Protein AF-A0A229HN25-F1 (afdb_monomer_lite)

pLDDT: mean 77.45, std 16.0, range [42.97, 96.44]

Secondary structure (DSSP, 8-state):
--------SSTTS-----TT------TTTTTTTTTHHHHHHHHHHHHHHHHHHHHHHHHHHHTSHHHHHHHHH-HHHHHHHHS--TT-TTHHHHS-HHHHHHHHHHHHHHHHHHHHHHHHHHHHHHHHHHH---PPP--PPP---HHHHHHHHHHHTT-

Sequence (159 aa):
MRSRTNRVRSAWAGSGLSWARAPNLQPVAVRGLGGTAGAALLPALLLAQAGPAIADRYEAADASPAFRHAAAQHPHDLAEVHHPDLNDTAFLDRLDPALARPFLDGFGHALDQVMLTAGGIVALAFLILLGLKQVSLRTEPPTEPPASRAGRDLGEAVR

Radius of gyration: 32.33 Å; chains: 1; bounding box: 73×68×78 Å

Foldseek 3Di:
DDDDDDPDDPPPPPDPPPVVDDPDPDPCPPVVCPDVVVVVVLVVQLVVQLVVLLVVLVVVLVPDPVLVVLCVVCVVLVVCVVVPDPVDPCSLVVHDPSSNVSSVRSSVVSNVVSVVVSVVVVVVVVVVVVVDDDDPDDPDDPPPPPVRVVVVVVVVVVD

Structure (mmCIF, N/CA/C/O backbone):
data_AF-A0A229HN25-F1
#
_entry.id   AF-A0A229HN25-F1
#
loop_
_atom_site.group_PDB
_atom_site.id
_atom_site.type_symbol
_atom_site.label_atom_id
_atom_site.label_alt_id
_atom_site.label_comp_id
_atom_site.label_asym_id
_atom_site.label_entity_id
_atom_site.label_seq_id
_atom_site.pdbx_PDB_ins_code
_atom_site.Cartn_x
_atom_site.Cartn_y
_atom_site.Cartn_z
_atom_site.occupancy
_atom_site.B_iso_or_equiv
_atom_site.auth_seq_id
_atom_site.auth_comp_id
_atom_site.auth_asym_id
_atom_site.auth_atom_id
_atom_site.pdbx_PDB_model_num
AT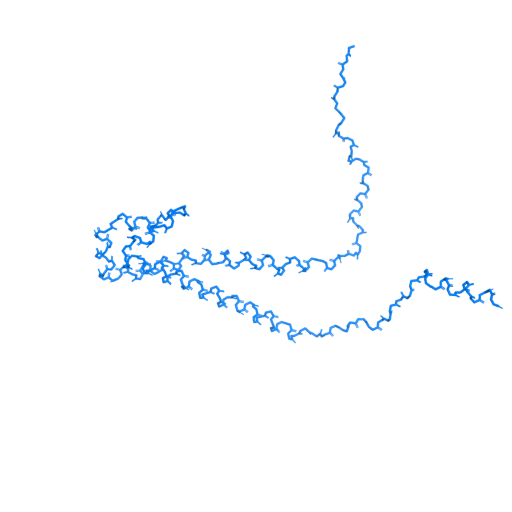OM 1 N N . MET A 1 1 ? 27.817 51.201 37.644 1.00 42.97 1 MET A N 1
ATOM 2 C CA . MET A 1 1 ? 27.706 50.724 36.245 1.00 42.97 1 MET A CA 1
ATOM 3 C C . MET A 1 1 ? 26.707 49.576 36.181 1.00 42.97 1 MET A C 1
ATOM 5 O O . MET A 1 1 ? 26.565 48.845 37.146 1.00 42.97 1 MET A O 1
ATOM 9 N N . ARG A 1 2 ? 25.940 49.517 35.094 1.00 51.38 2 ARG A N 1
ATOM 10 C CA . ARG A 1 2 ? 24.642 48.849 34.916 1.00 51.38 2 ARG A CA 1
ATOM 11 C C . ARG A 1 2 ? 24.802 47.509 34.175 1.00 51.38 2 ARG A C 1
ATOM 13 O O . ARG A 1 2 ? 25.407 47.519 33.117 1.00 51.38 2 ARG A O 1
ATOM 20 N N . SER A 1 3 ? 24.177 46.425 34.646 1.00 53.78 3 SER A N 1
ATOM 21 C CA . SER A 1 3 ? 23.478 45.392 33.834 1.00 53.78 3 SER A CA 1
ATOM 22 C C . SER A 1 3 ? 22.688 44.513 34.830 1.00 53.78 3 SER A C 1
ATOM 24 O O . SER A 1 3 ? 23.247 44.093 35.832 1.00 53.78 3 SER A O 1
ATOM 26 N N . ARG A 1 4 ? 21.355 44.347 34.831 1.00 64.38 4 ARG A N 1
ATOM 27 C CA . ARG A 1 4 ? 20.388 43.986 33.777 1.00 64.38 4 ARG A CA 1
ATOM 28 C C . ARG A 1 4 ? 20.913 42.873 32.878 1.00 64.38 4 ARG A C 1
ATOM 30 O O . ARG A 1 4 ? 21.459 43.165 31.827 1.00 64.38 4 ARG A O 1
ATOM 37 N N . THR A 1 5 ? 20.696 41.626 33.300 1.00 62.78 5 THR A N 1
ATOM 38 C CA . THR A 1 5 ? 20.102 40.517 32.518 1.00 62.78 5 THR A CA 1
ATOM 39 C C . THR A 1 5 ? 20.300 39.199 33.276 1.00 62.78 5 THR A C 1
ATOM 41 O O . THR A 1 5 ? 21.388 38.654 33.260 1.00 62.78 5 THR A O 1
ATOM 44 N N . ASN A 1 6 ? 19.267 38.695 33.963 1.00 51.25 6 ASN A N 1
ATOM 45 C CA . ASN A 1 6 ? 18.820 37.296 33.826 1.00 51.25 6 ASN A CA 1
ATOM 46 C C . ASN A 1 6 ? 17.538 37.062 34.651 1.00 51.25 6 ASN A C 1
ATOM 48 O O . ASN A 1 6 ? 17.543 36.476 35.731 1.00 51.25 6 ASN A O 1
ATOM 52 N N . ARG A 1 7 ? 16.415 37.590 34.158 1.00 57.19 7 ARG A N 1
ATOM 53 C CA . ARG A 1 7 ? 15.076 37.355 34.712 1.00 57.19 7 ARG A CA 1
ATOM 54 C C . ARG A 1 7 ? 14.380 36.300 33.851 1.00 57.19 7 ARG A C 1
ATOM 56 O O . ARG A 1 7 ? 13.485 36.659 33.102 1.00 57.19 7 ARG A O 1
ATOM 63 N N . VAL A 1 8 ? 14.805 35.034 33.902 1.00 55.31 8 VAL A N 1
ATOM 64 C CA . VAL A 1 8 ? 14.064 33.952 33.209 1.00 55.31 8 VAL A CA 1
ATOM 65 C C . VAL A 1 8 ? 14.115 32.572 33.893 1.00 55.31 8 VAL A C 1
ATOM 67 O O . VAL A 1 8 ? 13.759 31.579 33.274 1.00 55.31 8 VAL A O 1
ATOM 70 N N . ARG A 1 9 ? 14.515 32.445 35.169 1.00 53.94 9 ARG A N 1
ATOM 71 C CA . ARG A 1 9 ? 14.555 31.119 35.843 1.00 53.94 9 ARG A CA 1
ATOM 72 C C . ARG A 1 9 ? 13.619 30.928 37.038 1.00 53.94 9 ARG A C 1
ATOM 74 O O . ARG A 1 9 ? 13.574 29.831 37.575 1.00 53.94 9 ARG A O 1
ATOM 81 N N . SER A 1 10 ? 12.833 31.927 37.437 1.00 50.94 10 SER A N 1
ATOM 82 C CA . SER A 1 10 ? 11.980 31.825 38.637 1.00 50.94 10 SER A CA 1
ATOM 83 C C . SER A 1 10 ? 10.480 31.652 38.371 1.00 50.94 10 SER A C 1
ATOM 85 O O . SER A 1 10 ? 9.707 31.605 39.321 1.00 50.94 10 SER A O 1
ATOM 87 N N . ALA A 1 11 ? 10.043 31.492 37.117 1.00 48.69 11 ALA A N 1
ATOM 88 C CA . ALA A 1 11 ? 8.621 31.285 36.807 1.00 48.69 11 ALA A CA 1
ATOM 89 C C . ALA A 1 11 ? 8.103 29.856 37.097 1.00 48.69 11 ALA A C 1
ATOM 91 O O . ALA A 1 11 ? 6.917 29.599 36.934 1.00 48.69 11 ALA A O 1
ATOM 92 N N . TRP A 1 12 ? 8.962 28.935 37.552 1.00 50.59 12 TRP A N 1
ATOM 93 C CA . TRP A 1 12 ? 8.621 27.512 37.717 1.00 50.59 12 TRP A CA 1
ATOM 94 C C . TRP A 1 12 ? 8.782 26.969 39.147 1.00 50.59 12 TRP A C 1
ATOM 96 O O . TRP A 1 12 ? 8.794 25.762 39.341 1.00 50.59 12 TRP A O 1
ATOM 106 N N . ALA A 1 13 ? 8.875 27.833 40.162 1.00 49.91 13 ALA A N 1
ATOM 107 C CA . ALA A 1 13 ? 9.034 27.415 41.565 1.00 49.91 13 ALA A CA 1
ATOM 108 C C . ALA A 1 13 ? 7.764 27.595 42.426 1.00 49.91 13 ALA A C 1
ATOM 110 O O . ALA A 1 13 ? 7.847 27.623 43.649 1.00 49.91 13 ALA A O 1
ATOM 111 N N . GLY A 1 14 ? 6.591 27.736 41.798 1.00 47.75 14 GLY A N 1
ATOM 112 C CA . GLY A 1 14 ? 5.316 27.974 42.492 1.00 47.75 14 GLY A CA 1
ATOM 113 C C . GLY A 1 14 ? 4.123 27.188 41.950 1.00 47.75 14 GLY A C 1
ATOM 114 O O . GLY A 1 14 ? 2.989 27.507 42.291 1.00 47.75 14 GLY A O 1
ATOM 115 N N . SER A 1 15 ? 4.340 26.177 41.103 1.00 48.81 15 SER A N 1
ATOM 116 C CA . SER A 1 15 ? 3.258 25.283 40.685 1.00 48.81 15 SER A CA 1
ATOM 117 C C . SER A 1 15 ? 3.254 24.057 41.594 1.00 48.81 15 SER A C 1
ATOM 119 O O . SER A 1 15 ? 4.106 23.178 41.495 1.00 48.81 15 SER A O 1
ATOM 121 N N . GLY A 1 16 ? 2.298 24.025 42.524 1.00 46.09 16 GLY A N 1
ATOM 122 C CA . GLY A 1 16 ? 1.946 22.844 43.308 1.00 46.09 16 GLY A CA 1
ATOM 123 C C . GLY A 1 16 ? 1.389 21.739 42.413 1.00 46.09 16 GLY A C 1
ATOM 124 O O . GLY A 1 16 ? 0.204 21.425 42.477 1.00 46.09 16 GLY A O 1
ATOM 125 N N . LEU A 1 17 ? 2.238 21.156 41.564 1.00 48.69 17 LEU A N 1
ATOM 126 C CA . LEU A 1 17 ? 1.932 19.978 40.766 1.00 48.69 17 LEU A CA 1
ATOM 127 C C . LEU A 1 17 ? 1.950 18.743 41.681 1.00 48.69 17 LEU A C 1
ATOM 129 O O . LEU A 1 17 ? 2.873 17.932 41.686 1.00 48.69 17 LEU A O 1
ATOM 133 N N . SER A 1 18 ? 0.889 18.606 42.473 1.00 56.88 18 SER A N 1
ATOM 134 C CA . SER A 1 18 ? 0.492 17.384 43.169 1.00 56.88 18 SER A CA 1
ATOM 135 C C . SER A 1 18 ? -0.111 16.386 42.171 1.00 56.88 18 SER A C 1
ATOM 137 O O . SER A 1 18 ? -1.268 15.985 42.270 1.00 56.88 18 SER A O 1
ATOM 139 N N . TRP A 1 19 ? 0.673 15.948 41.184 1.00 52.72 19 TRP A N 1
ATOM 140 C CA . TRP A 1 19 ? 0.210 14.984 40.174 1.00 52.72 19 TRP A CA 1
ATOM 141 C C . TRP A 1 19 ? -0.118 13.591 40.758 1.00 52.72 19 TRP A C 1
ATOM 143 O O . TRP A 1 19 ? -0.684 12.749 40.071 1.00 52.72 19 TRP A O 1
ATOM 153 N N . ALA A 1 20 ? 0.158 13.359 42.045 1.00 51.72 20 ALA A N 1
ATOM 154 C CA . ALA A 1 20 ? -0.071 12.092 42.737 1.00 51.72 20 ALA A CA 1
ATOM 155 C C . ALA A 1 20 ? -1.477 11.916 43.367 1.00 51.72 20 ALA A C 1
ATOM 157 O O . ALA A 1 20 ? -1.695 10.945 44.089 1.00 51.72 20 ALA A O 1
ATOM 158 N N . ARG A 1 21 ? -2.453 12.811 43.128 1.00 52.62 21 ARG A N 1
ATOM 159 C CA . ARG A 1 21 ? -3.836 12.648 43.640 1.00 52.62 21 ARG A CA 1
ATOM 160 C C . ARG A 1 21 ? -4.907 13.054 42.620 1.00 52.62 21 ARG A C 1
ATOM 162 O O . ARG A 1 21 ? -5.735 13.918 42.890 1.00 52.62 21 ARG A O 1
ATOM 169 N N . ALA A 1 22 ? -4.928 12.405 41.460 1.00 50.34 22 ALA A N 1
ATOM 170 C CA . ALA A 1 22 ? -6.060 12.485 40.537 1.00 50.34 22 ALA A CA 1
ATOM 171 C C . ALA A 1 22 ? -6.820 11.140 40.510 1.00 50.34 22 ALA A C 1
ATOM 173 O O . ALA A 1 22 ? -6.459 10.259 39.736 1.00 50.34 22 ALA A O 1
ATOM 174 N N . PRO A 1 23 ? -7.872 10.949 41.332 1.00 54.00 23 PRO A N 1
ATOM 175 C CA . PRO A 1 23 ? -8.689 9.727 41.338 1.00 54.00 23 PRO A CA 1
ATOM 176 C C . PRO A 1 23 ? -9.649 9.591 40.135 1.00 54.00 23 PRO A C 1
ATOM 178 O O . PRO A 1 23 ? -10.461 8.675 40.112 1.00 54.00 23 PRO A O 1
ATOM 181 N N . ASN A 1 24 ? -9.565 10.470 39.129 1.00 53.44 24 ASN A N 1
ATOM 182 C CA . ASN A 1 24 ? -10.424 10.459 37.941 1.00 53.44 24 ASN A CA 1
ATOM 183 C C . ASN A 1 24 ? -9.578 10.384 36.665 1.00 53.44 24 ASN A C 1
ATOM 185 O O . ASN A 1 24 ? -9.237 11.404 36.061 1.00 53.44 24 ASN A O 1
ATOM 189 N N . LEU A 1 25 ? -9.258 9.157 36.249 1.00 56.22 25 LEU A N 1
ATOM 190 C CA . LEU A 1 25 ? -8.869 8.858 34.873 1.00 56.22 25 LEU A CA 1
ATOM 191 C C . LEU A 1 25 ? -10.005 9.335 33.955 1.00 56.22 25 LEU A C 1
ATOM 193 O O . LEU A 1 25 ? -11.123 8.826 34.006 1.00 56.22 25 LEU A O 1
ATOM 197 N N . GLN A 1 26 ? -9.735 10.367 33.164 1.00 55.47 26 GLN A N 1
ATOM 198 C CA . GLN A 1 26 ? -10.696 10.957 32.238 1.00 55.47 26 GLN A CA 1
ATOM 199 C C . GLN A 1 26 ? -11.089 9.899 31.178 1.00 55.47 26 GLN A C 1
ATOM 201 O O . GLN A 1 26 ? -10.189 9.349 30.539 1.00 55.47 26 GLN A O 1
ATOM 206 N N . PRO A 1 27 ? -12.385 9.637 30.903 1.00 53.91 27 PRO A N 1
ATOM 207 C CA . PRO A 1 27 ? -12.848 8.682 29.878 1.00 53.91 27 PRO A CA 1
ATOM 208 C C . PRO A 1 27 ? -12.531 9.092 28.416 1.00 53.91 27 PRO A C 1
ATOM 210 O O . PRO A 1 27 ? -13.140 8.601 27.471 1.00 53.91 27 PRO A O 1
ATOM 213 N N . VAL A 1 28 ? -11.572 9.996 28.198 1.00 55.47 28 VAL A N 1
ATOM 214 C CA . VAL A 1 28 ? -11.295 10.659 26.911 1.00 55.47 28 VAL A CA 1
ATOM 215 C C . VAL A 1 28 ? -10.206 9.941 26.097 1.00 55.47 28 VAL A C 1
ATOM 217 O O . VAL A 1 28 ? -10.108 10.146 24.889 1.00 55.47 28 VAL A O 1
ATOM 220 N N . ALA A 1 29 ? -9.437 9.032 26.710 1.00 58.09 29 ALA A N 1
ATOM 221 C CA . ALA A 1 29 ? -8.350 8.303 26.043 1.00 58.09 29 ALA A CA 1
ATOM 222 C C . ALA A 1 29 ? -8.810 7.473 24.823 1.00 58.09 29 ALA A C 1
ATOM 224 O O . ALA A 1 29 ? -8.047 7.265 23.885 1.00 58.09 29 ALA A O 1
ATOM 225 N N . VAL A 1 30 ? -10.074 7.043 24.792 1.00 53.88 30 VAL A N 1
ATOM 226 C CA . VAL A 1 30 ? -10.608 6.152 23.747 1.00 53.88 30 VAL A CA 1
ATOM 227 C C . VAL A 1 30 ? -10.993 6.873 22.451 1.00 53.88 30 VAL A C 1
ATOM 229 O O . VAL A 1 30 ? -10.993 6.257 21.389 1.00 53.88 30 VAL A O 1
ATOM 232 N N . ARG A 1 31 ? -11.284 8.182 22.487 1.00 58.72 31 ARG A N 1
ATOM 233 C CA . ARG A 1 31 ? -11.781 8.903 21.297 1.00 58.72 31 ARG A CA 1
ATOM 234 C C . ARG A 1 31 ? -10.677 9.261 20.295 1.00 58.72 31 ARG A C 1
ATOM 236 O O . ARG A 1 31 ? -10.972 9.442 19.119 1.00 58.72 31 ARG A O 1
ATOM 243 N N . GLY A 1 32 ? -9.420 9.318 20.739 1.00 59.91 32 GLY A N 1
ATOM 244 C CA . GLY A 1 32 ? -8.259 9.566 19.874 1.00 59.91 32 GLY A CA 1
ATOM 245 C C . GLY A 1 32 ? -7.703 8.316 19.183 1.00 59.91 32 GLY A C 1
ATOM 246 O O . GLY A 1 32 ? -7.058 8.432 18.148 1.00 59.91 32 GLY A O 1
ATOM 247 N N . LEU A 1 33 ? -7.979 7.122 19.719 1.00 62.88 33 LEU A N 1
ATOM 248 C CA . LEU A 1 33 ? -7.400 5.869 19.221 1.00 62.88 33 LEU A CA 1
ATOM 249 C C . LEU A 1 33 ? -8.077 5.343 17.944 1.00 62.88 33 LEU A C 1
ATOM 251 O O . LEU A 1 33 ? -7.446 4.627 17.176 1.00 62.88 33 LEU A O 1
ATOM 255 N N . GLY A 1 34 ? -9.341 5.693 17.693 1.00 61.41 34 GLY A N 1
ATOM 256 C CA . GLY A 1 34 ? -10.129 5.062 16.625 1.00 61.41 34 GLY A CA 1
ATOM 257 C C . GLY A 1 34 ? -10.133 5.769 15.265 1.00 61.41 34 GLY A C 1
ATOM 258 O O . GLY A 1 34 ? -10.392 5.121 14.260 1.00 61.41 34 GLY A O 1
ATOM 259 N N . GLY A 1 35 ? -9.877 7.083 15.207 1.00 69.81 35 GLY A N 1
ATOM 260 C CA . GLY A 1 35 ? -10.120 7.878 13.990 1.00 69.81 35 GLY A CA 1
ATOM 261 C C . GLY A 1 35 ? -8.884 8.112 13.121 1.00 69.81 35 GLY A C 1
ATOM 262 O O . GLY A 1 35 ? -8.849 7.736 11.955 1.00 69.81 35 GLY A O 1
ATOM 263 N N . THR A 1 36 ? -7.853 8.741 13.684 1.00 78.69 36 THR A N 1
ATOM 264 C CA . THR A 1 36 ? -6.652 9.156 12.936 1.00 78.69 36 THR 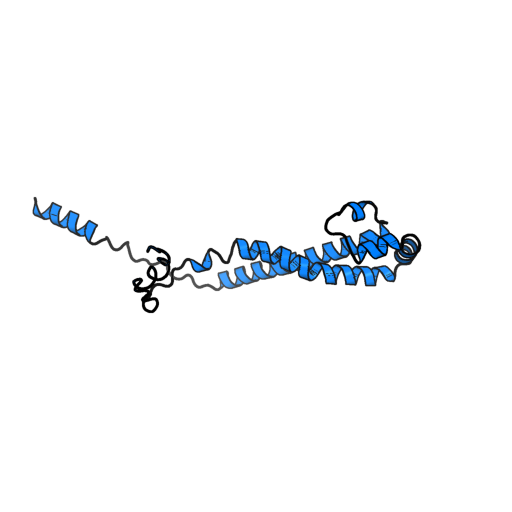A CA 1
ATOM 265 C C . THR A 1 36 ? -5.570 8.083 12.921 1.00 78.69 36 THR A C 1
ATOM 267 O O . THR A 1 36 ? -4.914 7.896 11.900 1.00 78.69 36 THR A O 1
ATOM 270 N N . ALA A 1 37 ? -5.415 7.335 14.019 1.00 79.06 37 ALA A N 1
ATOM 271 C CA . ALA A 1 37 ? -4.470 6.224 14.082 1.00 79.06 37 ALA A CA 1
ATOM 272 C C . ALA A 1 37 ? -4.853 5.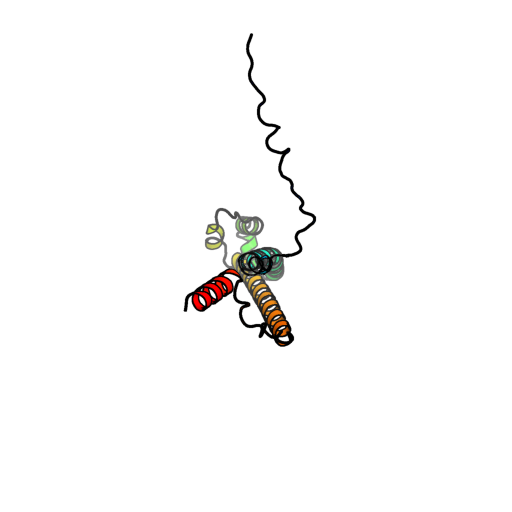124 13.078 1.00 79.06 37 ALA A C 1
ATOM 274 O O . ALA A 1 37 ? -4.010 4.687 12.304 1.00 79.06 37 ALA A O 1
ATOM 275 N N . GLY A 1 38 ? -6.136 4.749 13.010 1.00 75.81 38 GLY A N 1
ATOM 276 C CA . GLY A 1 38 ? -6.625 3.774 12.028 1.00 75.81 38 GLY A CA 1
ATOM 277 C C . GLY A 1 38 ? -6.377 4.204 10.578 1.00 75.81 38 GLY A C 1
ATOM 278 O O . GLY A 1 38 ? -5.882 3.412 9.780 1.00 75.81 38 GLY A O 1
ATOM 279 N N . ALA A 1 39 ? -6.640 5.476 10.257 1.00 82.31 39 ALA A N 1
ATOM 280 C CA . ALA A 1 39 ? -6.407 6.017 8.918 1.00 82.31 39 ALA A CA 1
ATOM 281 C C . ALA A 1 39 ? -4.920 6.034 8.519 1.00 82.31 39 ALA A C 1
ATOM 283 O O . ALA A 1 39 ? -4.616 5.867 7.344 1.00 82.31 39 ALA A O 1
ATOM 284 N N . ALA A 1 40 ? -3.997 6.208 9.471 1.00 89.88 40 ALA A N 1
ATOM 285 C CA . ALA A 1 40 ? -2.556 6.191 9.206 1.00 89.88 40 ALA A CA 1
ATOM 286 C C . ALA A 1 40 ? -1.966 4.771 9.144 1.00 89.88 40 ALA A C 1
ATOM 288 O O . ALA A 1 40 ? -0.998 4.533 8.423 1.00 89.88 40 ALA A O 1
ATOM 289 N N . LEU A 1 41 ? -2.551 3.819 9.876 1.00 90.12 41 LEU A N 1
ATOM 290 C CA . LEU A 1 41 ? -2.053 2.445 9.936 1.00 90.12 41 LEU A CA 1
ATOM 291 C C . LEU A 1 41 ? -2.272 1.678 8.628 1.00 90.12 41 LEU A C 1
ATOM 293 O O . LEU A 1 41 ? -1.422 0.867 8.275 1.00 90.12 41 LEU A O 1
ATOM 297 N N . LEU A 1 42 ? -3.359 1.936 7.891 1.00 90.06 42 LEU A N 1
ATOM 298 C CA . LEU A 1 42 ? -3.607 1.240 6.621 1.00 90.06 42 LEU A CA 1
ATOM 299 C C . LEU A 1 42 ? -2.582 1.593 5.531 1.00 90.06 42 LEU A C 1
ATOM 301 O O . LEU A 1 42 ? -1.992 0.664 4.982 1.00 90.06 42 LEU A O 1
ATOM 305 N N . PRO A 1 43 ? -2.289 2.876 5.239 1.00 92.00 43 PRO A N 1
ATOM 306 C CA . PRO A 1 43 ? -1.217 3.228 4.312 1.00 92.00 43 PRO A CA 1
ATOM 307 C C . PRO A 1 43 ? 0.157 2.765 4.799 1.00 92.00 43 PRO A C 1
ATOM 309 O O . PRO A 1 43 ? 0.963 2.320 3.990 1.00 92.00 43 PRO A O 1
ATOM 312 N N . ALA A 1 44 ? 0.423 2.824 6.111 1.00 93.69 44 ALA A N 1
ATOM 313 C CA . ALA A 1 44 ? 1.678 2.327 6.672 1.00 93.69 44 ALA A CA 1
ATOM 314 C C . ALA A 1 44 ? 1.843 0.815 6.446 1.00 93.69 44 ALA A C 1
ATOM 316 O O . ALA A 1 44 ? 2.915 0.364 6.049 1.00 93.69 44 ALA A O 1
ATOM 317 N N . LEU A 1 45 ? 0.777 0.038 6.651 1.00 94.50 45 LEU A N 1
ATOM 318 C CA . LEU A 1 45 ? 0.772 -1.398 6.390 1.00 94.50 45 LEU A CA 1
ATOM 319 C C . LEU A 1 45 ? 0.888 -1.698 4.892 1.00 94.50 45 LEU A C 1
ATOM 321 O O . LEU A 1 45 ? 1.645 -2.586 4.514 1.00 94.50 45 LEU A O 1
ATOM 325 N N . LEU A 1 46 ? 0.192 -0.939 4.041 1.00 94.50 46 LEU A N 1
ATOM 326 C CA . LEU A 1 46 ? 0.307 -1.063 2.590 1.00 94.50 46 LEU A CA 1
ATOM 327 C C . LEU A 1 46 ? 1.736 -0.825 2.123 1.00 94.50 46 LEU A C 1
ATOM 329 O O . LEU A 1 46 ? 2.265 -1.645 1.387 1.00 94.50 46 LEU A O 1
ATOM 333 N N . LEU A 1 47 ? 2.383 0.246 2.581 1.00 92.50 47 LEU A N 1
ATOM 334 C CA . LEU A 1 47 ? 3.757 0.549 2.191 1.00 92.50 47 LEU A CA 1
ATOM 335 C C . LEU A 1 47 ? 4.741 -0.515 2.703 1.00 92.50 47 LEU A C 1
ATOM 337 O O . LEU A 1 47 ? 5.689 -0.861 2.003 1.00 92.50 47 LEU A O 1
ATOM 341 N N . ALA A 1 48 ? 4.482 -1.082 3.886 1.00 94.62 48 ALA A N 1
ATOM 342 C CA . ALA A 1 48 ? 5.262 -2.192 4.428 1.00 94.62 48 ALA A CA 1
ATOM 343 C C . ALA A 1 48 ? 5.115 -3.492 3.611 1.00 94.62 48 ALA A C 1
ATOM 345 O O . ALA A 1 48 ? 6.074 -4.254 3.518 1.00 94.62 48 ALA A O 1
ATOM 346 N N . GLN A 1 49 ? 3.941 -3.750 3.023 1.00 95.19 49 GLN A N 1
ATOM 347 C CA . GLN A 1 49 ? 3.665 -4.952 2.218 1.00 95.19 49 GLN A CA 1
ATOM 348 C C . GLN A 1 49 ? 3.964 -4.769 0.723 1.00 95.19 49 GLN A C 1
ATOM 350 O O . GLN A 1 49 ? 4.262 -5.741 0.035 1.00 95.19 49 GLN A O 1
ATOM 355 N N . ALA A 1 50 ? 3.923 -3.535 0.214 1.00 93.44 50 ALA A N 1
ATOM 356 C CA . ALA A 1 50 ? 4.103 -3.239 -1.203 1.00 93.44 50 ALA A CA 1
ATOM 357 C C . ALA A 1 50 ? 5.481 -3.671 -1.715 1.00 93.44 50 ALA A C 1
ATOM 359 O O . ALA A 1 50 ? 5.560 -4.323 -2.748 1.00 93.44 50 ALA A O 1
ATOM 360 N N . GLY A 1 51 ? 6.559 -3.360 -0.986 1.00 91.12 51 GLY A N 1
ATOM 361 C CA . GLY A 1 51 ? 7.922 -3.727 -1.390 1.00 91.12 51 GLY A CA 1
ATOM 362 C C . GLY A 1 51 ? 8.101 -5.238 -1.608 1.00 91.12 51 GLY A C 1
ATOM 363 O O . GLY A 1 51 ? 8.455 -5.637 -2.718 1.00 91.12 51 GLY A O 1
ATOM 364 N N . PRO A 1 52 ? 7.819 -6.083 -0.595 1.00 94.19 52 PRO A N 1
ATOM 365 C CA . PRO A 1 52 ? 7.869 -7.538 -0.739 1.00 94.19 52 PRO A CA 1
ATOM 366 C C . PRO A 1 52 ? 6.963 -8.071 -1.857 1.00 94.19 52 PRO A C 1
ATOM 368 O O . PRO A 1 52 ? 7.428 -8.815 -2.712 1.00 94.19 52 PRO A O 1
ATOM 371 N N . ALA A 1 53 ? 5.700 -7.630 -1.917 1.00 93.62 53 ALA A N 1
ATOM 372 C CA . ALA A 1 53 ? 4.754 -8.109 -2.926 1.00 93.62 53 ALA A CA 1
ATOM 373 C C . ALA A 1 53 ? 5.181 -7.756 -4.361 1.00 93.62 53 ALA A C 1
ATOM 375 O O . ALA A 1 53 ? 4.957 -8.535 -5.286 1.00 93.62 53 ALA A O 1
ATOM 376 N N . ILE A 1 54 ? 5.799 -6.588 -4.561 1.00 92.06 54 ILE A N 1
ATOM 377 C CA . ILE A 1 54 ? 6.368 -6.184 -5.849 1.00 92.06 54 ILE A CA 1
ATOM 378 C C . ILE A 1 54 ? 7.581 -7.057 -6.192 1.00 92.06 54 ILE A C 1
ATOM 380 O O . ILE A 1 54 ? 7.653 -7.572 -7.308 1.00 92.06 54 ILE A O 1
ATOM 384 N N . ALA A 1 55 ? 8.500 -7.271 -5.246 1.00 91.81 55 ALA A N 1
ATOM 385 C CA . ALA A 1 55 ? 9.686 -8.101 -5.458 1.00 91.81 55 ALA A CA 1
ATOM 386 C C . ALA A 1 55 ? 9.322 -9.536 -5.880 1.00 91.81 55 ALA A C 1
ATOM 388 O O . ALA A 1 55 ? 9.847 -10.025 -6.881 1.00 91.81 55 ALA A O 1
ATOM 389 N N . ASP A 1 56 ? 8.350 -10.153 -5.203 1.00 94.25 56 ASP A N 1
ATOM 390 C CA . ASP A 1 56 ? 7.870 -11.503 -5.517 1.00 94.25 56 ASP A CA 1
ATOM 391 C C . ASP A 1 56 ? 7.312 -11.598 -6.950 1.00 94.25 56 ASP A C 1
ATOM 393 O O . ASP A 1 56 ? 7.509 -12.593 -7.654 1.00 94.25 56 ASP A O 1
ATOM 397 N N . ARG A 1 57 ? 6.616 -10.552 -7.425 1.00 93.56 57 ARG A N 1
ATOM 398 C CA . ARG A 1 57 ? 6.085 -10.516 -8.798 1.00 93.56 57 ARG A CA 1
ATOM 399 C C . ARG A 1 57 ? 7.172 -10.301 -9.839 1.00 93.56 57 ARG A C 1
ATOM 401 O O . ARG A 1 57 ? 7.053 -10.868 -10.922 1.00 93.56 57 ARG A O 1
ATOM 408 N N . TYR A 1 58 ? 8.219 -9.540 -9.530 1.00 92.12 58 TYR A N 1
ATOM 409 C CA . TYR A 1 58 ? 9.381 -9.415 -10.411 1.00 92.12 58 TYR A CA 1
ATOM 410 C C . TYR A 1 58 ? 10.158 -10.726 -10.525 1.00 92.12 58 TYR A C 1
ATOM 412 O O . TYR A 1 58 ? 10.512 -11.121 -11.634 1.00 92.12 58 TYR A O 1
ATOM 420 N N . GLU A 1 59 ? 10.346 -11.446 -9.418 1.00 92.38 59 GLU A N 1
ATOM 421 C CA . GLU A 1 59 ? 10.965 -12.776 -9.436 1.00 92.38 59 GLU A CA 1
ATOM 422 C C . GLU A 1 59 ? 10.136 -13.763 -10.274 1.00 92.38 59 GLU A C 1
ATOM 424 O O . GLU A 1 59 ? 10.667 -14.462 -11.138 1.00 92.38 59 GLU A O 1
ATOM 429 N N . ALA A 1 60 ? 8.810 -13.760 -10.105 1.00 92.75 60 ALA A N 1
ATOM 430 C CA . ALA A 1 60 ? 7.918 -14.576 -10.925 1.00 92.75 60 ALA A CA 1
ATOM 431 C C . ALA A 1 60 ? 7.937 -14.173 -12.416 1.00 92.75 60 ALA A C 1
ATOM 433 O O . ALA A 1 60 ? 7.830 -15.033 -13.296 1.00 92.75 60 ALA A O 1
ATOM 434 N N . ALA A 1 61 ? 8.071 -12.879 -12.718 1.00 91.56 61 ALA A N 1
ATOM 435 C CA . ALA A 1 61 ? 8.095 -12.359 -14.084 1.00 91.56 61 ALA A CA 1
ATOM 436 C C . ALA A 1 61 ? 9.375 -12.723 -14.844 1.00 91.56 61 ALA A C 1
ATOM 438 O O . ALA A 1 61 ? 9.312 -12.899 -16.067 1.00 91.56 61 ALA A O 1
ATOM 439 N N . ASP A 1 62 ? 10.496 -12.913 -14.142 1.00 88.94 62 ASP A N 1
ATOM 440 C CA . ASP A 1 62 ? 11.783 -13.291 -14.737 1.00 88.94 62 ASP A CA 1
ATOM 441 C C . ASP A 1 62 ? 11.733 -14.655 -15.448 1.00 88.94 62 ASP A C 1
ATOM 443 O O . ASP A 1 62 ? 12.437 -14.897 -16.432 1.00 88.94 62 ASP A O 1
ATOM 447 N N . ALA A 1 63 ? 10.802 -15.531 -15.054 1.00 91.44 63 ALA A N 1
ATOM 448 C CA . ALA A 1 63 ? 10.533 -16.782 -15.759 1.00 91.44 63 ALA A CA 1
ATOM 449 C C . ALA A 1 63 ? 9.963 -16.565 -17.177 1.00 91.44 63 ALA A C 1
ATOM 451 O O . ALA A 1 63 ? 10.123 -17.428 -18.052 1.00 91.44 63 ALA A O 1
ATOM 452 N N . SER A 1 64 ? 9.346 -15.413 -17.455 1.00 92.00 64 SER A N 1
ATOM 453 C CA . SER A 1 64 ? 8.690 -15.150 -18.734 1.00 92.00 64 SER A CA 1
ATOM 454 C C . SER A 1 64 ? 9.679 -14.684 -19.823 1.00 92.00 64 SER A C 1
ATOM 456 O O . SER A 1 64 ? 10.484 -13.775 -19.606 1.00 92.00 64 SER A O 1
ATOM 458 N N . PRO A 1 65 ? 9.622 -15.258 -21.042 1.00 91.50 65 PRO A N 1
ATOM 459 C CA . PRO A 1 65 ? 10.476 -14.820 -22.149 1.00 91.50 65 PRO A CA 1
ATOM 460 C C . PRO A 1 65 ? 10.242 -13.361 -22.559 1.00 91.50 65 PRO A C 1
ATOM 462 O O . PRO A 1 65 ? 11.185 -12.681 -22.952 1.00 91.50 65 PRO A O 1
ATOM 465 N N . ALA A 1 66 ? 8.998 -12.882 -22.458 1.00 88.00 66 ALA A N 1
ATOM 466 C CA . ALA A 1 66 ? 8.629 -11.514 -22.811 1.00 88.00 66 ALA A CA 1
ATOM 467 C C . ALA A 1 66 ? 9.271 -10.486 -21.867 1.00 88.00 66 ALA A C 1
ATOM 469 O O . ALA A 1 66 ? 9.816 -9.494 -22.343 1.00 88.00 66 ALA A O 1
ATOM 470 N N . PHE A 1 67 ? 9.279 -10.758 -20.555 1.00 91.38 67 PHE A N 1
ATOM 471 C CA . PHE A 1 67 ? 9.943 -9.903 -19.572 1.00 91.38 67 PHE A CA 1
ATOM 472 C C . PHE A 1 67 ? 11.449 -9.836 -19.823 1.00 91.38 67 PHE A C 1
ATOM 474 O O . PHE A 1 67 ? 11.995 -8.745 -19.927 1.00 91.38 67 PHE A O 1
ATOM 481 N N . ARG A 1 68 ? 12.114 -10.984 -20.028 1.00 91.06 68 ARG A N 1
ATOM 482 C CA . ARG A 1 68 ? 13.560 -11.018 -20.316 1.00 91.06 68 ARG A CA 1
ATOM 483 C C . ARG A 1 68 ? 13.932 -10.306 -21.618 1.00 91.06 68 ARG A C 1
ATOM 485 O O . ARG A 1 68 ? 14.995 -9.700 -21.706 1.00 91.06 68 ARG A O 1
ATOM 492 N N . HIS A 1 69 ? 13.072 -10.377 -22.632 1.00 91.31 69 HIS A N 1
ATOM 493 C CA . HIS A 1 69 ? 13.283 -9.658 -23.885 1.00 91.31 69 HIS A CA 1
ATOM 494 C C . HIS A 1 69 ? 13.156 -8.142 -23.691 1.00 91.31 69 HIS A C 1
ATOM 496 O O . HIS A 1 69 ? 14.059 -7.410 -24.087 1.00 91.31 69 HIS A O 1
ATOM 502 N N . ALA A 1 70 ? 12.086 -7.679 -23.037 1.00 88.00 70 ALA A N 1
ATOM 503 C CA . ALA A 1 70 ? 11.895 -6.262 -22.723 1.00 88.00 70 ALA A CA 1
ATOM 504 C C . ALA A 1 70 ? 13.036 -5.723 -21.842 1.00 88.00 70 ALA A C 1
ATOM 506 O O . ALA A 1 70 ? 13.621 -4.690 -22.148 1.00 88.00 70 ALA A O 1
ATOM 507 N N . ALA A 1 71 ? 13.436 -6.489 -20.827 1.00 88.94 71 ALA A N 1
ATOM 508 C CA . ALA A 1 71 ? 14.592 -6.232 -19.976 1.00 88.94 71 ALA A CA 1
ATOM 509 C C . ALA A 1 71 ? 15.899 -6.039 -20.766 1.00 88.94 71 ALA A C 1
ATOM 511 O O . ALA A 1 71 ? 16.661 -5.109 -20.509 1.00 88.94 71 ALA A O 1
ATOM 512 N N . ALA A 1 72 ? 16.163 -6.906 -21.746 1.00 89.50 72 ALA A N 1
ATOM 513 C CA . ALA A 1 72 ? 17.362 -6.818 -22.574 1.00 89.50 72 ALA A CA 1
ATOM 514 C C . ALA A 1 72 ? 17.336 -5.620 -23.538 1.00 89.50 72 ALA A C 1
ATOM 516 O O . ALA A 1 72 ? 18.388 -5.071 -23.865 1.00 89.50 72 ALA A O 1
ATOM 517 N N . GLN A 1 73 ? 16.151 -5.221 -24.004 1.00 89.00 73 GLN A N 1
ATOM 518 C CA . GLN A 1 73 ? 15.974 -4.072 -24.895 1.00 89.00 73 GLN A CA 1
ATOM 519 C C . GLN A 1 73 ? 16.002 -2.734 -24.148 1.00 89.00 73 GLN A C 1
ATOM 521 O O . GLN A 1 73 ? 16.479 -1.741 -24.697 1.00 89.00 73 GLN A O 1
ATOM 526 N N . HIS A 1 74 ? 15.542 -2.726 -22.897 1.00 87.31 74 HIS A N 1
ATOM 527 C CA . HIS A 1 74 ? 15.360 -1.535 -22.073 1.00 87.31 74 HIS A CA 1
ATOM 528 C C . HIS A 1 74 ? 16.039 -1.687 -20.696 1.00 87.31 74 HIS A C 1
ATOM 530 O O . HIS A 1 74 ? 15.375 -1.737 -19.660 1.00 87.31 74 HIS A O 1
ATOM 536 N N . PRO A 1 75 ? 17.385 -1.748 -20.640 1.00 83.50 75 PRO A N 1
ATOM 537 C CA . PRO A 1 75 ? 18.105 -1.931 -19.378 1.00 83.50 75 PRO A CA 1
ATOM 538 C C . PRO A 1 75 ? 18.021 -0.713 -18.442 1.00 83.50 75 PRO A C 1
ATOM 540 O O . PRO A 1 75 ? 18.145 -0.869 -17.230 1.00 83.50 75 PRO A O 1
ATOM 543 N N . HIS A 1 76 ? 17.818 0.494 -18.985 1.00 84.56 76 HIS A N 1
ATOM 544 C CA . HIS A 1 76 ? 17.631 1.706 -18.180 1.00 84.56 76 HIS A CA 1
ATOM 545 C C . HIS A 1 76 ? 16.299 1.666 -17.417 1.00 84.56 76 HIS A C 1
ATOM 547 O O . HIS A 1 76 ? 16.266 1.902 -16.215 1.00 84.56 76 HIS A O 1
ATOM 553 N N . ASP A 1 77 ? 15.228 1.281 -18.106 1.00 83.81 77 ASP A N 1
ATOM 554 C CA . ASP A 1 77 ? 13.871 1.150 -17.572 1.00 83.81 77 ASP A CA 1
ATOM 555 C C . ASP A 1 77 ? 13.814 0.152 -16.405 1.00 83.81 77 ASP A C 1
ATOM 557 O O . ASP A 1 77 ? 13.183 0.403 -15.381 1.00 83.81 77 ASP A O 1
ATOM 561 N N . LEU A 1 78 ? 14.543 -0.962 -16.513 1.00 82.31 78 LEU A N 1
ATOM 562 C CA . LEU A 1 78 ? 14.708 -1.903 -15.404 1.00 82.31 78 LEU A CA 1
ATOM 563 C C . LEU A 1 78 ? 15.393 -1.282 -14.183 1.00 82.31 78 LEU A C 1
ATOM 565 O O . LEU A 1 78 ? 14.972 -1.518 -13.052 1.00 82.31 78 LEU A O 1
ATOM 569 N N . ALA A 1 79 ? 16.465 -0.515 -14.391 1.00 83.81 79 ALA A N 1
ATOM 570 C CA . ALA A 1 79 ? 17.180 0.126 -13.291 1.00 83.81 79 ALA A CA 1
ATOM 571 C C . ALA A 1 79 ? 16.293 1.156 -12.571 1.00 83.81 79 ALA A C 1
ATOM 573 O O . ALA A 1 79 ? 16.327 1.248 -11.344 1.00 83.81 79 ALA A O 1
ATOM 574 N N . GLU A 1 80 ? 15.464 1.875 -13.327 1.00 82.31 80 GLU A N 1
ATOM 575 C CA . GLU A 1 80 ? 14.503 2.855 -12.819 1.00 82.31 80 GLU A CA 1
ATOM 576 C C . GLU A 1 80 ? 13.381 2.197 -12.004 1.00 82.31 80 GLU A C 1
ATOM 578 O O . GLU A 1 80 ? 13.006 2.698 -10.953 1.00 82.31 80 GLU A O 1
ATOM 583 N N . VAL A 1 81 ? 12.918 1.007 -12.390 1.00 80.56 81 VAL A N 1
ATOM 584 C CA . VAL A 1 81 ? 11.968 0.219 -11.584 1.00 80.56 81 VAL A CA 1
ATOM 585 C C . VAL A 1 81 ? 12.558 -0.228 -10.241 1.00 80.56 81 VAL A C 1
ATOM 587 O O . VAL A 1 81 ? 11.847 -0.270 -9.236 1.00 80.56 81 VAL A O 1
ATOM 590 N N . HIS A 1 82 ? 13.844 -0.585 -10.204 1.00 81.06 82 HIS A N 1
ATOM 591 C CA . HIS A 1 82 ? 14.516 -0.991 -8.964 1.00 81.06 82 HIS A CA 1
ATOM 592 C C . HIS A 1 82 ? 14.828 0.193 -8.041 1.00 81.06 82 HIS A C 1
ATOM 594 O O . HIS A 1 82 ? 14.880 0.033 -6.818 1.00 81.06 82 HIS A O 1
ATOM 600 N N . HIS A 1 83 ? 15.012 1.378 -8.619 1.00 80.19 83 HIS A N 1
ATOM 601 C CA . HIS A 1 83 ? 15.285 2.622 -7.910 1.00 80.19 83 HIS A CA 1
ATOM 602 C C . HIS A 1 83 ? 14.350 3.733 -8.397 1.00 80.19 83 HIS A C 1
ATOM 604 O O . HIS A 1 83 ? 14.815 4.685 -9.025 1.00 80.19 83 HIS A O 1
ATOM 610 N N . PRO A 1 84 ? 13.040 3.621 -8.113 1.00 75.06 84 PRO A N 1
ATOM 611 C CA . PRO A 1 84 ? 12.066 4.558 -8.644 1.00 75.06 84 PRO A CA 1
ATOM 612 C C . PRO A 1 84 ? 12.317 5.951 -8.077 1.00 75.06 84 PRO A C 1
ATOM 614 O O . PRO A 1 84 ? 12.507 6.116 -6.866 1.00 75.06 84 PRO A O 1
ATOM 617 N N . ASP A 1 85 ? 12.292 6.961 -8.945 1.00 80.81 85 ASP A N 1
ATOM 618 C CA . ASP A 1 85 ? 12.246 8.345 -8.496 1.00 80.81 85 ASP A CA 1
ATOM 619 C C . ASP A 1 85 ? 10.831 8.646 -7.992 1.00 80.81 85 ASP A C 1
ATOM 621 O O . ASP A 1 85 ? 9.864 8.715 -8.747 1.00 80.81 85 ASP A O 1
ATOM 625 N N . LEU A 1 86 ? 10.691 8.814 -6.677 1.00 78.00 86 LEU A N 1
ATOM 626 C CA . LEU A 1 86 ? 9.402 9.125 -6.058 1.00 78.00 86 LEU A CA 1
ATOM 627 C C . LEU A 1 86 ? 8.903 10.537 -6.411 1.00 78.00 86 LEU A C 1
ATOM 629 O O . LEU A 1 86 ? 7.748 10.857 -6.127 1.00 78.00 86 LEU A O 1
ATOM 633 N N . ASN A 1 87 ? 9.761 11.387 -6.977 1.00 81.31 87 ASN A N 1
ATOM 634 C CA . ASN A 1 87 ? 9.435 12.766 -7.317 1.00 81.31 87 ASN A CA 1
ATOM 635 C C . ASN A 1 87 ? 8.918 12.922 -8.759 1.00 81.31 87 ASN A C 1
ATOM 637 O O . ASN A 1 87 ? 8.252 13.915 -9.053 1.00 81.31 87 ASN A O 1
ATOM 641 N N . ASP A 1 88 ? 9.175 11.948 -9.636 1.00 78.19 88 ASP A N 1
ATOM 642 C CA . ASP A 1 88 ? 8.671 11.906 -11.011 1.00 78.19 88 ASP A CA 1
ATOM 643 C C . ASP A 1 88 ? 8.027 10.546 -11.285 1.00 78.19 88 ASP A C 1
ATOM 645 O O . ASP A 1 88 ? 8.701 9.557 -11.531 1.00 78.19 88 ASP A O 1
ATOM 649 N N . THR A 1 89 ? 6.695 10.490 -11.249 1.00 75.69 89 THR A N 1
ATOM 650 C CA . THR A 1 89 ? 5.932 9.254 -11.501 1.00 75.69 89 THR A CA 1
ATOM 651 C C . THR A 1 89 ? 5.628 9.025 -12.981 1.00 75.69 89 THR A C 1
ATOM 653 O O . THR A 1 89 ? 5.063 7.988 -13.329 1.00 75.69 89 THR A O 1
ATOM 656 N N . ALA A 1 90 ? 6.030 9.942 -13.871 1.00 81.00 90 ALA A N 1
ATOM 657 C CA . ALA A 1 90 ? 5.793 9.804 -15.305 1.00 81.00 90 ALA A CA 1
ATOM 658 C C . ALA A 1 90 ? 6.616 8.670 -15.940 1.00 81.00 90 ALA A C 1
ATOM 660 O O . ALA A 1 90 ? 6.349 8.292 -17.083 1.00 81.00 90 ALA A O 1
ATOM 661 N N . PHE A 1 91 ? 7.598 8.108 -15.223 1.00 78.81 91 PHE A N 1
ATOM 662 C CA . PHE A 1 91 ? 8.361 6.951 -15.695 1.00 78.81 91 PHE A CA 1
ATOM 663 C C . PHE A 1 91 ? 7.462 5.739 -15.957 1.00 78.81 91 PHE A C 1
ATOM 665 O O . PHE A 1 91 ? 7.671 5.029 -16.937 1.00 78.81 91 PHE A O 1
ATOM 672 N N . LEU A 1 92 ? 6.408 5.549 -15.151 1.00 77.56 92 LEU A N 1
ATOM 673 C CA . LEU A 1 92 ? 5.477 4.428 -15.300 1.00 77.56 92 LEU A CA 1
ATOM 674 C C . LEU A 1 92 ? 4.715 4.467 -16.631 1.00 77.56 92 LEU A C 1
ATOM 676 O O . LEU A 1 92 ? 4.435 3.413 -17.195 1.00 77.56 92 LEU A O 1
ATOM 680 N N . ASP A 1 93 ? 4.424 5.660 -17.156 1.00 81.25 93 ASP A N 1
ATOM 681 C CA . ASP A 1 93 ? 3.723 5.830 -18.436 1.00 81.25 93 ASP A CA 1
ATOM 682 C C . ASP A 1 93 ? 4.623 5.544 -19.648 1.00 81.25 93 ASP A C 1
ATOM 684 O O . ASP A 1 93 ? 4.133 5.260 -20.743 1.00 81.25 93 ASP A O 1
ATOM 688 N N . ARG A 1 94 ? 5.944 5.664 -19.474 1.00 82.44 94 ARG A N 1
ATOM 689 C CA . ARG A 1 94 ? 6.943 5.448 -20.533 1.00 82.44 94 ARG A CA 1
ATOM 690 C C . ARG A 1 94 ? 7.541 4.048 -20.504 1.00 82.44 94 ARG A C 1
ATOM 692 O O . ARG A 1 94 ? 8.180 3.654 -21.475 1.00 82.44 94 ARG A O 1
ATOM 699 N N . LEU A 1 95 ? 7.334 3.333 -19.404 1.00 83.19 95 LEU A N 1
ATOM 700 C CA . LEU A 1 95 ? 7.880 2.013 -19.167 1.00 83.19 95 LEU A CA 1
ATOM 701 C C . LEU A 1 95 ? 7.273 0.985 -20.126 1.00 83.19 95 LEU A C 1
ATOM 703 O O . LEU A 1 95 ? 6.070 1.007 -20.404 1.00 83.19 95 LEU A O 1
ATOM 707 N N . ASP A 1 96 ? 8.091 0.040 -20.590 1.00 86.12 96 ASP A N 1
ATOM 708 C CA . ASP A 1 96 ? 7.583 -1.084 -21.374 1.00 86.12 96 ASP A CA 1
ATOM 709 C C . ASP A 1 96 ? 6.472 -1.824 -20.589 1.00 86.12 96 ASP A C 1
ATOM 711 O O . ASP A 1 96 ? 6.659 -2.160 -19.410 1.00 86.12 96 ASP A O 1
ATOM 715 N N . PRO A 1 97 ? 5.313 -2.125 -21.208 1.00 86.25 97 PRO A N 1
ATOM 716 C CA . PRO A 1 97 ? 4.207 -2.798 -20.531 1.00 86.25 97 PRO A CA 1
ATOM 717 C C . PRO A 1 97 ? 4.589 -4.137 -19.886 1.00 86.25 97 PRO A C 1
ATOM 719 O O . PRO A 1 97 ? 3.977 -4.532 -18.892 1.00 86.25 97 PRO A O 1
ATOM 722 N N . ALA A 1 98 ? 5.572 -4.857 -20.432 1.00 88.56 98 ALA A N 1
ATOM 723 C CA . ALA A 1 98 ? 6.071 -6.100 -19.856 1.00 88.56 98 ALA A CA 1
ATOM 724 C C . ALA A 1 98 ? 6.825 -5.865 -18.539 1.00 88.56 98 ALA A C 1
ATOM 726 O O . ALA A 1 98 ? 6.752 -6.711 -17.650 1.00 88.56 98 ALA A O 1
ATOM 727 N N . LEU A 1 99 ? 7.495 -4.719 -18.392 1.00 87.50 99 LEU A N 1
ATOM 728 C CA . LEU A 1 99 ? 8.195 -4.318 -17.170 1.00 87.50 99 LEU A CA 1
ATOM 729 C C . LEU A 1 99 ? 7.258 -3.664 -16.148 1.00 87.50 99 LEU A C 1
ATOM 731 O O . LEU A 1 99 ? 7.484 -3.801 -14.947 1.00 87.50 99 LEU A O 1
ATOM 735 N N . ALA A 1 100 ? 6.194 -2.999 -16.607 1.00 89.62 100 ALA A N 1
ATOM 736 C CA . ALA A 1 100 ? 5.206 -2.335 -15.753 1.00 89.62 100 ALA A CA 1
ATOM 737 C C . ALA A 1 100 ? 4.217 -3.305 -15.088 1.00 89.62 100 ALA A C 1
ATOM 739 O O . ALA A 1 100 ? 3.790 -3.087 -13.952 1.00 89.62 100 ALA A O 1
ATOM 740 N N . ARG A 1 101 ? 3.834 -4.387 -15.780 1.00 90.56 101 ARG A N 1
ATOM 741 C CA . ARG A 1 101 ? 2.847 -5.354 -15.267 1.00 90.56 101 ARG A CA 1
ATOM 742 C C . ARG A 1 101 ? 3.198 -5.923 -13.887 1.00 90.56 101 ARG A C 1
ATOM 744 O O . ARG A 1 101 ? 2.328 -5.854 -13.025 1.00 90.56 101 ARG A O 1
ATOM 751 N N . PRO A 1 102 ? 4.419 -6.434 -13.632 1.00 91.50 102 PRO A N 1
ATOM 752 C CA . PRO A 1 102 ? 4.766 -7.012 -12.333 1.00 91.50 102 PRO A CA 1
ATOM 753 C C . PRO A 1 102 ? 4.646 -6.014 -11.175 1.00 91.50 102 PRO A C 1
ATOM 755 O O . PRO A 1 102 ? 4.205 -6.393 -10.092 1.00 91.50 102 PRO A O 1
ATOM 758 N N . PHE A 1 103 ? 4.966 -4.736 -11.408 1.00 90.12 103 PHE A N 1
ATOM 759 C CA . PHE A 1 103 ? 4.786 -3.672 -10.420 1.00 90.12 103 PHE A CA 1
ATOM 760 C C . PHE A 1 103 ? 3.311 -3.470 -10.061 1.00 90.12 103 PHE A C 1
ATOM 762 O O . PHE A 1 103 ? 2.949 -3.496 -8.884 1.00 90.12 103 PHE A O 1
ATOM 769 N N . LEU A 1 104 ? 2.452 -3.309 -11.074 1.00 90.56 104 LEU A N 1
ATOM 770 C CA . LEU A 1 104 ? 1.011 -3.108 -10.885 1.00 90.56 104 LEU A CA 1
ATOM 771 C C . LEU A 1 104 ? 0.367 -4.313 -10.191 1.00 90.56 104 LEU A C 1
ATOM 773 O O . LEU A 1 104 ? -0.410 -4.160 -9.249 1.00 90.56 104 LEU A O 1
ATOM 777 N N . ASP A 1 105 ? 0.744 -5.509 -10.628 1.00 94.38 105 ASP A N 1
ATOM 778 C CA . ASP A 1 105 ? 0.294 -6.783 -10.086 1.00 94.38 105 ASP A CA 1
ATOM 779 C C . ASP A 1 105 ? 0.726 -6.976 -8.622 1.00 94.38 105 ASP A C 1
ATOM 781 O O . ASP A 1 105 ? -0.058 -7.463 -7.801 1.00 94.38 105 ASP A O 1
ATOM 785 N N . GLY A 1 106 ? 1.958 -6.590 -8.281 1.00 92.94 106 GLY A N 1
ATOM 786 C CA . GLY A 1 106 ? 2.489 -6.653 -6.918 1.00 92.94 106 GLY A CA 1
ATOM 787 C C . GLY A 1 106 ? 1.819 -5.646 -5.989 1.00 92.94 106 GLY A C 1
ATOM 788 O O . GLY A 1 106 ? 1.393 -6.000 -4.890 1.00 92.94 106 GLY A O 1
ATOM 789 N N . PHE A 1 107 ? 1.636 -4.410 -6.454 1.00 92.69 107 PHE A N 1
ATOM 790 C CA . PHE A 1 107 ? 0.916 -3.384 -5.703 1.00 92.69 107 PHE A CA 1
ATOM 791 C C . PHE A 1 107 ? -0.554 -3.766 -5.465 1.00 92.69 107 PHE A C 1
ATOM 793 O O . PHE A 1 107 ? -1.055 -3.635 -4.347 1.00 92.69 107 PHE A O 1
ATOM 800 N N . GLY A 1 108 ? -1.234 -4.301 -6.486 1.00 95.50 108 GLY A N 1
ATOM 801 C CA . GLY A 1 108 ? -2.595 -4.828 -6.362 1.00 95.50 108 GLY A CA 1
ATOM 802 C C . GLY A 1 108 ? -2.690 -5.964 -5.341 1.00 95.50 108 GLY A C 1
ATOM 803 O O . GLY A 1 108 ? -3.588 -5.968 -4.502 1.00 95.50 108 GLY A O 1
ATOM 804 N N . HIS A 1 109 ? -1.715 -6.875 -5.331 1.00 96.31 109 HIS A N 1
ATOM 805 C CA . HIS A 1 109 ? -1.669 -7.951 -4.342 1.00 96.31 109 HIS A CA 1
ATOM 806 C C . HIS A 1 109 ? -1.518 -7.440 -2.905 1.00 96.31 109 HIS A C 1
ATOM 808 O O . HIS A 1 109 ? -2.211 -7.913 -2.003 1.00 96.31 109 HIS A O 1
ATOM 814 N N . ALA A 1 110 ? -0.654 -6.443 -2.697 1.00 95.94 110 ALA A N 1
ATOM 815 C CA . ALA A 1 110 ? -0.495 -5.810 -1.394 1.00 95.94 110 ALA A CA 1
ATOM 816 C C . ALA A 1 110 ? -1.797 -5.130 -0.934 1.00 95.94 110 ALA A C 1
ATOM 818 O O . ALA A 1 110 ? -2.171 -5.243 0.235 1.00 95.94 110 ALA A O 1
ATOM 819 N N . LEU A 1 111 ? -2.524 -4.471 -1.846 1.00 96.06 111 LEU A N 1
ATOM 820 C CA . LEU A 1 111 ? -3.838 -3.894 -1.547 1.00 96.06 111 LEU A CA 1
ATOM 821 C C . LEU A 1 111 ? -4.837 -4.960 -1.090 1.00 96.06 111 LEU A C 1
ATOM 823 O O . LEU A 1 111 ? -5.491 -4.766 -0.063 1.00 96.06 111 LEU A O 1
ATOM 827 N N . ASP A 1 112 ? -4.916 -6.091 -1.791 1.00 96.44 112 ASP A N 1
ATOM 828 C CA . ASP A 1 112 ? -5.804 -7.195 -1.417 1.00 96.44 112 ASP A CA 1
ATOM 829 C C . ASP A 1 112 ? -5.479 -7.722 -0.012 1.00 96.44 112 ASP A C 1
ATOM 831 O O . ASP A 1 112 ? -6.370 -7.859 0.832 1.00 96.44 112 ASP A O 1
ATOM 835 N N . GLN A 1 113 ? -4.196 -7.955 0.286 1.00 95.50 113 GLN A N 1
ATOM 836 C CA . GLN A 1 113 ? -3.753 -8.418 1.606 1.00 95.50 113 GLN A CA 1
ATOM 837 C C . GLN A 1 113 ? -4.105 -7.423 2.720 1.00 95.50 113 GLN A C 1
ATOM 839 O O . GLN A 1 113 ? -4.554 -7.824 3.801 1.00 95.50 113 GLN A O 1
ATOM 844 N N . VAL A 1 114 ? -3.939 -6.122 2.471 1.00 95.06 114 VAL A N 1
ATOM 845 C CA . VAL A 1 114 ? -4.283 -5.072 3.438 1.00 95.06 114 VAL A CA 1
ATOM 846 C C . VAL A 1 114 ? -5.789 -4.995 3.653 1.00 95.06 114 VAL A C 1
ATOM 848 O O . VAL A 1 114 ? -6.224 -4.918 4.802 1.00 95.06 114 VAL A O 1
ATOM 851 N N . MET A 1 115 ? -6.596 -5.061 2.591 1.00 94.06 115 MET A N 1
ATOM 852 C CA . MET A 1 115 ? -8.059 -5.061 2.699 1.00 94.06 115 MET A CA 1
ATOM 853 C C . MET A 1 115 ? -8.569 -6.280 3.473 1.00 94.06 115 MET A C 1
ATOM 855 O O . MET A 1 115 ? -9.430 -6.135 4.344 1.00 94.06 115 MET A O 1
ATOM 859 N N . LEU A 1 116 ? -7.995 -7.463 3.233 1.00 96.38 116 LEU A N 1
ATOM 860 C CA . LEU A 1 116 ? -8.307 -8.677 3.991 1.00 96.38 116 LEU A CA 1
ATOM 861 C C . LEU A 1 116 ? -7.926 -8.544 5.469 1.00 96.38 116 LEU A C 1
ATOM 863 O O . LEU A 1 116 ? -8.719 -8.888 6.346 1.00 96.38 116 LEU A O 1
ATOM 867 N N . THR A 1 117 ? -6.745 -7.998 5.758 1.00 95.12 117 THR A N 1
ATOM 868 C CA . THR A 1 117 ? -6.278 -7.777 7.135 1.00 95.12 117 THR A CA 1
ATOM 869 C C . THR A 1 117 ? -7.173 -6.777 7.867 1.00 95.12 117 THR A C 1
ATOM 871 O O . THR A 1 117 ? -7.612 -7.032 8.989 1.00 95.12 117 THR A O 1
ATOM 874 N N . ALA A 1 118 ? -7.502 -5.659 7.218 1.00 91.94 118 ALA A N 1
ATOM 875 C CA . ALA A 1 118 ? -8.388 -4.632 7.750 1.00 91.94 118 ALA A CA 1
ATOM 876 C C . ALA A 1 118 ? -9.792 -5.185 8.028 1.00 91.94 118 ALA A C 1
ATOM 878 O O . ALA A 1 118 ? -10.328 -5.000 9.123 1.00 91.94 118 ALA A O 1
ATOM 879 N N . GLY A 1 119 ? -10.362 -5.921 7.068 1.00 94.88 119 GLY A N 1
ATOM 880 C CA . GLY A 1 119 ? -11.640 -6.610 7.229 1.00 94.88 119 GLY A CA 1
ATOM 881 C C . GLY A 1 119 ? -11.615 -7.610 8.386 1.00 94.88 119 GLY A C 1
ATOM 882 O O . GLY A 1 119 ? -12.547 -7.635 9.188 1.00 94.88 119 GLY A O 1
ATOM 883 N N . GLY A 1 120 ? -10.524 -8.365 8.537 1.00 95.81 120 GLY A N 1
ATOM 884 C CA . GLY A 1 120 ? -10.315 -9.285 9.656 1.00 95.81 120 GLY A CA 1
ATOM 885 C C . GLY A 1 120 ? -10.298 -8.585 11.016 1.00 95.81 120 GLY A C 1
ATOM 886 O O . GLY A 1 120 ? -10.953 -9.046 11.949 1.00 95.81 120 GLY A O 1
ATOM 887 N N . ILE A 1 121 ? -9.621 -7.438 11.128 1.00 93.44 121 ILE A N 1
ATOM 888 C CA . ILE A 1 121 ? -9.595 -6.631 12.359 1.00 93.44 121 ILE A CA 1
ATOM 889 C C . ILE A 1 121 ? -10.999 -6.116 12.703 1.00 93.44 121 ILE A C 1
ATOM 891 O O . ILE A 1 121 ? -11.420 -6.209 13.857 1.00 93.44 121 ILE A O 1
ATOM 895 N N . VAL A 1 122 ? -11.744 -5.606 11.717 1.00 91.69 122 VAL A N 1
ATOM 896 C CA . VAL A 1 122 ? -13.119 -5.114 11.919 1.00 91.69 122 VAL A CA 1
ATOM 897 C C . VAL A 1 122 ? -14.057 -6.250 12.321 1.00 91.69 122 VAL A C 1
ATOM 899 O O . VAL A 1 122 ? -14.822 -6.104 13.274 1.00 91.69 122 VAL A O 1
ATOM 902 N N . ALA A 1 123 ? -13.975 -7.396 11.643 1.00 96.00 123 ALA A N 1
ATOM 903 C CA . ALA A 1 123 ? -14.758 -8.579 11.981 1.00 96.00 123 ALA A CA 1
ATOM 904 C C . ALA A 1 123 ? -14.442 -9.068 13.402 1.00 96.00 123 ALA A C 1
ATOM 906 O O . ALA A 1 123 ? -15.356 -9.352 14.174 1.00 96.00 123 ALA A O 1
ATOM 907 N N . LEU A 1 124 ? -13.165 -9.097 13.791 1.00 94.75 124 LEU A N 1
ATOM 908 C CA . LEU A 1 124 ? -12.748 -9.474 15.140 1.00 94.75 124 LEU A CA 1
ATOM 909 C C . LEU A 1 124 ? -13.275 -8.494 16.196 1.00 94.75 124 LEU A C 1
ATOM 911 O O . LEU A 1 124 ? -13.820 -8.922 17.212 1.00 94.75 124 LEU A O 1
ATOM 915 N N . ALA A 1 125 ? -13.169 -7.186 15.950 1.00 90.06 125 ALA A N 1
ATOM 916 C CA . ALA A 1 125 ? -13.718 -6.162 16.836 1.00 90.06 125 ALA A CA 1
ATOM 917 C C . ALA A 1 125 ? -15.241 -6.303 16.994 1.00 90.06 125 ALA A C 1
ATOM 919 O O . ALA A 1 125 ? -15.768 -6.177 18.101 1.00 90.06 125 ALA A O 1
ATOM 920 N N . PHE A 1 126 ? -15.943 -6.623 15.905 1.00 92.19 126 PHE A N 1
ATOM 921 C CA . PHE A 1 126 ? -17.375 -6.899 15.923 1.00 92.19 126 PHE A CA 1
ATOM 922 C C . PHE A 1 126 ? -17.716 -8.144 16.757 1.00 92.19 126 PHE A C 1
ATOM 924 O O . PHE A 1 126 ? -18.612 -8.086 17.596 1.00 92.19 126 PHE A O 1
ATOM 931 N N . LEU A 1 127 ? -16.972 -9.244 16.605 1.00 94.06 127 LEU A N 1
ATOM 932 C CA . LEU A 1 127 ? -17.160 -10.455 17.415 1.00 94.06 127 LEU A CA 1
ATOM 933 C C . LEU A 1 127 ? -16.931 -10.197 18.911 1.00 94.06 127 LEU A C 1
ATOM 935 O O . LEU A 1 127 ? -17.700 -10.677 19.744 1.00 94.06 127 LEU A O 1
ATOM 939 N N . ILE A 1 128 ? -15.919 -9.398 19.260 1.00 92.38 128 ILE A N 1
ATOM 940 C CA . ILE A 1 128 ? -15.675 -8.974 20.647 1.00 92.38 128 ILE A CA 1
ATOM 941 C C . ILE A 1 128 ? -16.862 -8.154 21.173 1.00 92.38 128 ILE A C 1
ATOM 943 O O . ILE A 1 128 ? -17.297 -8.357 22.308 1.00 92.38 128 ILE A O 1
ATOM 947 N N . LEU A 1 129 ? -17.419 -7.262 20.349 1.00 89.50 129 LEU A N 1
ATOM 948 C CA . LEU A 1 129 ? -18.570 -6.439 20.718 1.00 89.50 129 LEU A CA 1
ATOM 949 C C . LEU A 1 129 ? -19.832 -7.267 20.979 1.00 89.50 129 LEU A C 1
ATOM 951 O O . LEU A 1 129 ? -20.576 -6.951 21.904 1.00 89.50 129 LEU A O 1
ATOM 955 N N . LEU A 1 130 ? -20.047 -8.353 20.232 1.00 89.38 130 LEU A N 1
ATOM 956 C CA . LEU A 1 130 ? -21.146 -9.286 20.502 1.00 89.38 130 LEU A CA 1
ATOM 957 C C . LEU A 1 130 ? -21.013 -9.973 21.873 1.00 89.38 130 LEU A C 1
ATOM 959 O O . LEU A 1 130 ? -22.023 -10.294 22.496 1.00 89.38 130 LEU A O 1
ATOM 963 N N . GLY A 1 131 ? -19.785 -10.181 22.358 1.00 86.94 131 GLY A N 1
ATOM 964 C CA . GLY A 1 131 ? -19.508 -10.785 23.665 1.00 86.94 131 GLY A CA 1
ATOM 965 C C . GLY A 1 131 ? -19.590 -9.821 24.856 1.00 86.94 131 GLY A C 1
ATOM 966 O O . GLY A 1 131 ? -19.601 -10.265 26.007 1.00 86.94 131 GLY A O 1
ATOM 967 N N . LEU A 1 132 ? -19.654 -8.507 24.620 1.00 84.56 132 LEU A N 1
ATOM 968 C CA . LEU A 1 132 ? -19.747 -7.507 25.682 1.00 84.56 132 LEU A CA 1
ATOM 969 C C . LEU A 1 132 ? -21.154 -7.517 26.300 1.00 84.56 132 LEU A C 1
ATOM 971 O O . LEU A 1 132 ? -22.113 -6.980 25.745 1.00 84.56 132 LEU A O 1
ATOM 975 N N . LYS A 1 133 ? -21.273 -8.106 27.498 1.00 75.00 133 LYS A N 1
ATOM 976 C CA . LYS A 1 133 ? -22.482 -8.010 28.326 1.00 75.00 133 LYS A CA 1
ATOM 977 C C . LYS A 1 133 ? -22.771 -6.532 28.586 1.00 75.00 133 LYS A C 1
ATOM 979 O O . LYS A 1 133 ? -21.933 -5.830 29.151 1.00 75.00 133 LYS A O 1
ATOM 984 N N . GLN A 1 134 ? -23.952 -6.077 28.176 1.00 64.19 134 GLN A N 1
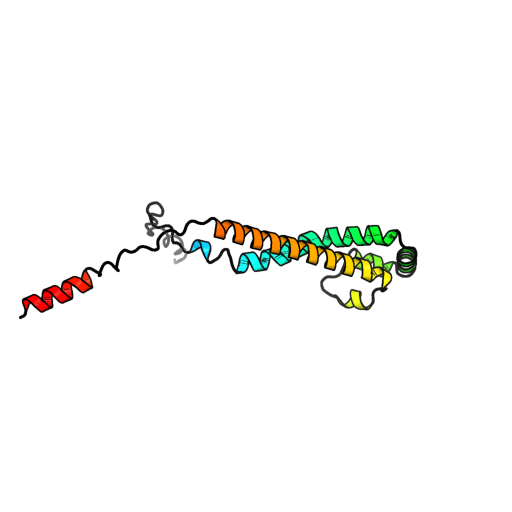ATOM 985 C CA . GLN A 1 134 ? -24.397 -4.698 28.352 1.00 64.19 134 GLN A CA 1
ATOM 986 C C . GLN A 1 134 ? -24.305 -4.328 29.839 1.00 64.19 134 GLN A C 1
ATOM 988 O O . GLN A 1 134 ? -25.066 -4.828 30.667 1.00 64.19 134 GLN A O 1
ATOM 993 N N . VAL A 1 135 ? -23.331 -3.487 30.192 1.00 59.78 135 VAL A N 1
ATOM 994 C CA . VAL A 1 135 ? -23.324 -2.796 31.482 1.00 59.78 135 VAL A CA 1
ATOM 995 C C . VAL A 1 135 ? -24.568 -1.921 31.486 1.00 59.78 135 VAL A C 1
ATOM 997 O O . VAL A 1 135 ? -24.726 -1.086 30.595 1.00 59.78 135 VAL A O 1
ATOM 1000 N N . SER A 1 136 ? -25.462 -2.133 32.455 1.00 51.09 136 SER A N 1
ATOM 1001 C CA . SER A 1 136 ? -26.608 -1.250 32.650 1.00 51.09 136 SER A CA 1
ATOM 1002 C C . SER A 1 136 ? -26.098 0.184 32.723 1.00 51.09 136 SER A C 1
ATOM 1004 O O . SER A 1 136 ? -25.334 0.531 33.629 1.00 51.09 136 SER A O 1
ATOM 1006 N N . LEU A 1 137 ? -26.503 1.013 31.757 1.00 60.03 137 LEU A N 1
ATOM 1007 C CA . LEU A 1 137 ? -26.388 2.455 31.902 1.00 60.03 137 LEU A CA 1
ATOM 1008 C C . LEU A 1 137 ? -27.085 2.801 33.216 1.00 60.03 137 LEU A C 1
ATOM 1010 O O . LEU A 1 137 ? -28.214 2.358 33.430 1.00 60.03 137 LEU A O 1
ATOM 1014 N N . ARG A 1 138 ? -26.380 3.501 34.112 1.00 59.03 138 ARG A N 1
ATOM 1015 C CA . ARG A 1 138 ? -26.888 3.889 35.433 1.00 59.03 138 ARG A CA 1
ATOM 1016 C C . ARG A 1 138 ? -28.355 4.293 35.330 1.00 59.03 138 ARG A C 1
ATOM 1018 O O . ARG A 1 138 ? -28.684 5.291 34.703 1.00 59.03 138 ARG A O 1
ATOM 1025 N N . THR A 1 139 ? -29.207 3.534 36.000 1.00 55.97 139 THR A N 1
ATOM 1026 C CA . THR A 1 139 ? -30.594 3.902 36.288 1.00 55.97 139 THR A CA 1
ATOM 1027 C C . THR A 1 139 ? -30.682 4.876 37.462 1.00 55.97 139 THR A C 1
ATOM 1029 O O . THR A 1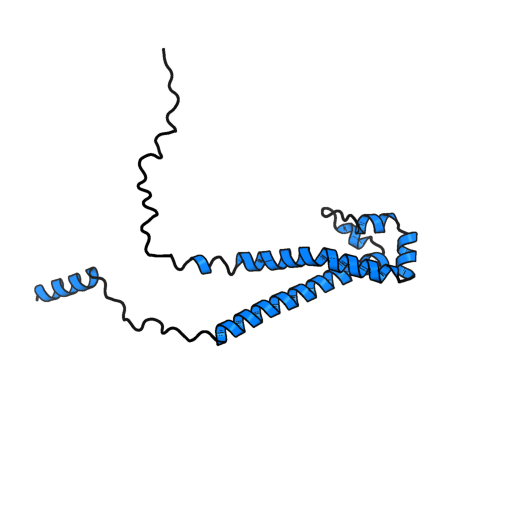 139 ? -31.757 5.055 38.025 1.00 55.97 139 THR A O 1
ATOM 1032 N N . GLU A 1 140 ? -29.567 5.489 37.875 1.00 64.25 140 GLU A N 1
ATOM 1033 C CA . GLU A 1 140 ? -29.608 6.548 38.875 1.00 64.25 140 GLU A CA 1
ATOM 1034 C C . GLU A 1 140 ? -30.140 7.824 38.216 1.00 64.25 140 GLU A C 1
ATOM 1036 O O . GLU A 1 140 ? -29.502 8.340 37.291 1.00 64.25 140 GLU A O 1
ATOM 1041 N N . PRO A 1 141 ? -31.307 8.331 38.656 1.00 69.62 141 PRO A N 1
ATOM 1042 C CA . PRO A 1 141 ? -31.802 9.617 38.195 1.00 69.62 141 PRO A CA 1
ATOM 1043 C C . PRO A 1 141 ? -30.750 10.696 38.490 1.00 69.62 141 PRO A C 1
ATOM 1045 O O . PRO A 1 141 ? -30.011 10.563 39.474 1.00 69.62 141 PRO A O 1
ATOM 1048 N N . PRO A 1 142 ? -30.664 11.761 37.666 1.00 70.19 142 PRO A N 1
ATOM 1049 C CA . PRO A 1 142 ? -29.760 12.873 37.921 1.00 70.19 142 PRO A CA 1
ATOM 1050 C C . PRO A 1 142 ? -29.886 13.303 39.379 1.00 70.19 142 PRO A C 1
ATOM 1052 O O . PRO A 1 142 ? -30.963 13.695 39.827 1.00 70.19 142 PRO A O 1
ATOM 1055 N N . THR A 1 143 ? -28.803 13.172 40.142 1.00 69.38 143 THR A N 1
ATOM 1056 C CA . THR A 1 143 ? -28.782 13.666 41.513 1.00 69.38 143 THR A CA 1
ATOM 1057 C C . THR A 1 143 ? -28.842 15.179 41.399 1.00 69.38 143 THR A C 1
ATOM 1059 O O . THR A 1 143 ? -27.906 15.814 40.913 1.00 69.38 143 THR A O 1
ATOM 1062 N N . GLU A 1 144 ? -30.003 15.734 41.736 1.00 72.38 144 GLU A N 1
ATOM 1063 C CA . GLU A 1 144 ? -30.280 17.158 41.622 1.00 72.38 144 GLU A CA 1
ATOM 1064 C C . GLU A 1 144 ? -29.187 17.939 42.383 1.00 72.38 144 GLU A C 1
ATOM 1066 O O . GLU A 1 144 ? -28.915 17.622 43.548 1.00 72.38 144 GLU A O 1
ATOM 1071 N N . PRO A 1 145 ? -28.495 18.901 41.738 1.00 71.31 145 PRO A N 1
ATOM 1072 C CA . PRO A 1 145 ? -27.407 19.626 42.376 1.00 71.31 145 PRO A CA 1
ATOM 1073 C C . PRO A 1 145 ? -27.902 20.303 43.662 1.00 71.31 145 PRO A C 1
ATOM 1075 O O . PRO A 1 145 ? -29.025 20.812 43.689 1.00 71.31 145 PRO A O 1
ATOM 1078 N N . PRO A 1 146 ? -27.077 20.397 44.721 1.00 68.50 146 PRO A N 1
ATOM 1079 C CA . PRO A 1 146 ? -27.485 21.016 45.986 1.00 68.50 146 PRO A CA 1
ATOM 1080 C C . PRO A 1 146 ? -27.981 22.463 45.811 1.00 68.50 146 PRO A C 1
ATOM 1082 O O . PRO A 1 146 ? -28.854 22.906 46.553 1.00 68.50 146 PRO A O 1
ATOM 1085 N N . ALA A 1 147 ? -27.499 23.171 44.782 1.00 68.94 147 ALA A N 1
ATOM 1086 C CA . ALA A 1 147 ? -27.963 24.509 44.415 1.00 68.94 147 ALA A CA 1
ATOM 1087 C C . ALA A 1 147 ? -29.432 24.543 43.947 1.00 68.94 147 ALA A C 1
ATOM 1089 O O . ALA A 1 147 ? -30.152 25.494 44.239 1.00 68.94 147 ALA A O 1
ATOM 1090 N N . SER A 1 148 ? -29.890 23.500 43.252 1.00 66.44 148 SER A N 1
ATOM 1091 C CA . SER A 1 148 ? -31.265 23.375 42.757 1.00 66.44 148 SER A CA 1
ATOM 1092 C C . SER A 1 148 ? -32.246 23.025 43.882 1.00 66.44 148 SER A C 1
ATOM 1094 O O . SER A 1 148 ? -33.378 23.498 43.873 1.00 66.44 148 SER A O 1
ATOM 1096 N N . ARG A 1 149 ? -31.797 22.266 44.893 1.00 66.06 149 ARG A N 1
ATOM 1097 C CA . ARG A 1 149 ? -32.595 21.919 46.082 1.00 66.06 149 ARG A CA 1
ATOM 1098 C C . ARG A 1 149 ? -32.789 23.121 47.010 1.00 66.06 149 ARG A C 1
ATOM 1100 O O . ARG A 1 149 ? -33.914 23.437 47.376 1.00 66.06 149 ARG A O 1
ATOM 1107 N N . ALA A 1 150 ? -31.709 23.861 47.267 1.00 70.31 150 ALA A N 1
ATOM 1108 C CA . ALA A 1 150 ? -31.736 25.045 48.124 1.00 70.31 150 ALA A CA 1
ATOM 1109 C C . ALA A 1 150 ? -32.704 26.133 47.618 1.00 70.31 150 ALA A C 1
ATOM 1111 O O . ALA A 1 150 ? -33.351 26.800 48.417 1.00 70.31 150 ALA A O 1
ATOM 1112 N N . GLY A 1 151 ? -32.851 26.298 46.298 1.00 71.19 151 GLY A N 1
ATOM 1113 C CA . GLY A 1 151 ? -33.804 27.256 45.726 1.00 71.19 151 GLY A CA 1
ATOM 1114 C C . GLY A 1 151 ? -35.278 26.885 45.937 1.00 71.19 151 GLY A C 1
ATOM 1115 O O . GLY A 1 151 ? -36.118 27.777 46.025 1.00 71.19 151 GLY A O 1
ATOM 1116 N N . ARG A 1 152 ? -35.600 25.589 46.044 1.00 72.44 152 ARG A N 1
ATOM 1117 C CA . ARG A 1 152 ? -36.972 25.106 46.279 1.00 72.44 152 ARG A CA 1
ATOM 1118 C C . ARG A 1 152 ? -37.365 25.243 47.750 1.00 72.44 152 ARG A C 1
ATOM 1120 O O . ARG A 1 152 ? -38.454 25.730 48.036 1.00 72.44 152 ARG A O 1
ATOM 1127 N N . ASP A 1 153 ? -36.439 24.935 48.653 1.00 69.69 153 ASP A N 1
ATOM 1128 C CA . ASP A 1 153 ? -36.653 25.025 50.103 1.00 69.69 153 ASP A CA 1
ATOM 1129 C C . ASP A 1 153 ? -36.836 26.488 50.565 1.00 69.69 153 ASP A C 1
ATOM 1131 O O . ASP A 1 153 ? -37.651 26.785 51.438 1.00 69.69 153 ASP A O 1
ATOM 1135 N N . LEU A 1 154 ? -36.138 27.435 49.923 1.00 71.44 154 LEU A N 1
ATOM 1136 C CA . LEU A 1 154 ? -36.324 28.874 50.156 1.00 71.44 154 LEU A CA 1
ATOM 1137 C C . LEU A 1 154 ? -37.665 29.402 49.622 1.00 71.44 154 LEU A C 1
ATOM 1139 O O . LEU A 1 154 ? -38.188 30.379 50.152 1.00 71.44 154 LEU A O 1
ATOM 1143 N N . GLY A 1 155 ? -38.221 28.777 48.581 1.00 68.12 155 GLY A N 1
ATOM 1144 C CA . GLY A 1 155 ? -39.534 29.128 48.036 1.00 68.12 155 GLY A CA 1
ATOM 1145 C C . GLY A 1 155 ? -40.698 28.623 48.893 1.00 68.12 155 GLY A C 1
ATOM 1146 O O . GLY A 1 155 ? -41.728 29.292 48.967 1.00 68.12 155 GLY A O 1
ATOM 1147 N N . GLU A 1 156 ? -40.536 27.477 49.562 1.00 70.00 156 GLU A N 1
ATOM 1148 C CA . GLU A 1 156 ? -41.534 26.946 50.502 1.00 70.00 156 GLU A CA 1
ATOM 1149 C C . GLU A 1 156 ? -41.555 27.697 51.839 1.00 70.00 156 GLU A C 1
ATOM 1151 O O . GLU A 1 156 ? -42.624 27.867 52.411 1.00 70.00 156 GLU A O 1
ATOM 1156 N N . ALA A 1 157 ? -40.419 28.220 5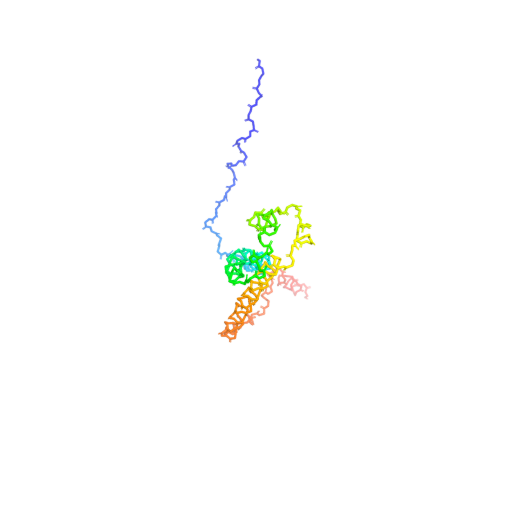2.311 1.00 60.06 157 ALA A N 1
ATOM 1157 C CA . ALA A 1 157 ? -40.336 28.960 53.576 1.00 60.06 157 ALA A CA 1
ATOM 1158 C C . ALA A 1 157 ? -40.954 30.378 53.549 1.00 60.06 157 ALA A C 1
ATOM 1160 O O . ALA A 1 157 ? -41.011 31.042 54.583 1.00 60.06 157 ALA A O 1
ATOM 1161 N N . VAL A 1 158 ? -41.367 30.868 52.375 1.00 62.75 158 VAL A N 1
ATOM 1162 C CA . VAL A 1 158 ? -41.890 32.235 52.166 1.00 62.75 158 VAL A CA 1
ATOM 1163 C C . VAL A 1 158 ? -43.411 32.245 51.904 1.00 62.75 158 VAL A C 1
ATOM 1165 O O . VAL A 1 158 ? -44.003 33.313 51.752 1.00 62.75 158 VAL A O 1
ATOM 1168 N N . ARG A 1 159 ? -44.063 31.075 51.880 1.00 49.34 159 ARG A N 1
ATOM 1169 C CA . ARG A 1 159 ? -45.531 30.932 51.849 1.00 49.34 159 ARG A CA 1
ATOM 1170 C C . ARG A 1 159 ? -46.096 30.671 53.236 1.00 49.34 159 ARG A C 1
ATOM 1172 O O . ARG A 1 159 ? -47.229 31.145 53.462 1.00 49.34 159 ARG A O 1
#